Protein AF-A0A2Z6S0E4-F1 (afdb_monomer)

Mean predicted aligned error: 15.18 Å

pLDDT: mean 71.6, std 16.09, range [40.25, 93.5]

Secondary structure (DSSP, 8-state):
------S-GGG-----------HHHHHTEEEEEEE--TTTS--SSPEEEEEE-HHHHS--TT--------------GGG-------

Foldseek 3Di:
DDDDDDPDPVPPPPPPDDDDDDPQFVVQWPDKDWADPPPVDPDPGTDIDTDGNVVSVDPDPVPPPPPPPPPDDDDDPVPPPDPDDD

Radius of gyration: 19.68 Å; Cα contacts (8 Å, |Δi|>4): 48; chains: 1; bounding box: 56×43×39 Å

Structure (mmCIF, N/CA/C/O backbone):
data_AF-A0A2Z6S0E4-F1
#
_entry.id   AF-A0A2Z6S0E4-F1
#
loop_
_atom_site.group_PDB
_atom_site.id
_atom_site.type_symbol
_atom_site.label_atom_id
_atom_site.label_alt_id
_atom_site.label_comp_id
_atom_site.label_asym_id
_atom_site.label_entity_id
_atom_site.label_seq_id
_atom_site.pdbx_PDB_ins_code
_atom_site.Cartn_x
_atom_site.Cartn_y
_atom_site.Cartn_z
_atom_site.occupancy
_atom_site.B_iso_or_equiv
_atom_site.auth_seq_id
_atom_site.auth_comp_id
_atom_site.auth_asym_id
_atom_site.auth_atom_id
_atom_site.pdbx_PDB_model_num
ATOM 1 N N . MET A 1 1 ? 1.348 -6.525 7.956 1.00 49.03 1 MET A N 1
ATOM 2 C CA . MET A 1 1 ? 2.403 -5.834 7.181 1.00 49.03 1 MET A CA 1
ATOM 3 C C . MET A 1 1 ? 3.240 -6.889 6.465 1.00 49.03 1 MET A C 1
ATOM 5 O O . MET A 1 1 ? 4.000 -7.586 7.120 1.00 49.03 1 MET A O 1
ATOM 9 N N . TYR A 1 2 ? 3.028 -7.096 5.160 1.00 43.00 2 TYR A N 1
ATOM 10 C CA . TYR A 1 2 ? 3.745 -8.123 4.392 1.00 43.00 2 TYR A CA 1
ATOM 11 C C . TYR A 1 2 ? 5.131 -7.602 3.976 1.00 43.00 2 TYR A C 1
ATOM 13 O O . TYR A 1 2 ? 5.279 -6.724 3.117 1.00 43.00 2 TYR A O 1
ATOM 21 N N . THR A 1 3 ? 6.174 -8.130 4.604 1.00 47.69 3 THR A N 1
ATOM 22 C CA . THR A 1 3 ? 7.559 -7.994 4.149 1.00 47.69 3 THR A CA 1
ATOM 23 C C . THR A 1 3 ? 7.815 -9.073 3.103 1.00 47.69 3 THR A C 1
ATOM 25 O O . THR A 1 3 ? 8.116 -10.214 3.426 1.00 47.69 3 THR A O 1
ATOM 28 N N . TYR A 1 4 ? 7.647 -8.724 1.826 1.00 51.66 4 TYR A N 1
ATOM 29 C CA . TYR A 1 4 ? 8.131 -9.557 0.727 1.00 51.66 4 TYR A CA 1
ATOM 30 C C . TYR A 1 4 ? 9.662 -9.628 0.795 1.00 51.66 4 TYR A C 1
ATOM 32 O O . TYR A 1 4 ? 10.328 -8.599 0.668 1.00 51.66 4 TYR A O 1
ATOM 40 N N . ILE A 1 5 ? 10.191 -10.829 1.026 1.00 53.50 5 ILE A N 1
ATOM 41 C CA . ILE A 1 5 ? 11.622 -11.138 0.987 1.00 53.50 5 ILE A CA 1
ATOM 42 C C . ILE A 1 5 ? 11.863 -11.879 -0.334 1.00 53.50 5 ILE A C 1
ATOM 44 O O . ILE A 1 5 ? 11.333 -12.980 -0.500 1.00 53.50 5 ILE A O 1
ATOM 48 N N . PRO A 1 6 ? 12.586 -11.292 -1.303 1.00 44.47 6 PRO A N 1
ATOM 49 C CA . PRO A 1 6 ? 12.820 -11.948 -2.582 1.00 44.47 6 PRO A CA 1
ATOM 50 C C . PRO A 1 6 ? 13.742 -13.158 -2.404 1.00 44.47 6 PRO A C 1
ATOM 52 O O . PRO A 1 6 ? 14.748 -13.096 -1.702 1.00 44.47 6 PRO A O 1
ATOM 55 N N . SER A 1 7 ? 13.407 -14.254 -3.080 1.00 49.53 7 SER A N 1
ATOM 56 C CA . SER A 1 7 ? 14.175 -15.504 -3.089 1.00 49.53 7 SER A CA 1
ATOM 57 C C . SER A 1 7 ? 15.365 -15.500 -4.060 1.00 49.53 7 SER A C 1
ATOM 59 O O . SER A 1 7 ? 16.139 -16.451 -4.052 1.00 49.53 7 SER A O 1
ATOM 61 N N . ASN A 1 8 ? 15.526 -14.453 -4.883 1.00 48.03 8 ASN A N 1
ATOM 62 C CA . ASN A 1 8 ? 16.556 -14.360 -5.924 1.00 48.03 8 ASN A CA 1
ATOM 63 C C . ASN A 1 8 ? 17.316 -13.026 -5.850 1.00 48.03 8 ASN A C 1
ATOM 65 O O . ASN A 1 8 ? 16.707 -11.958 -5.941 1.00 48.03 8 ASN A O 1
ATOM 69 N N . SER A 1 9 ? 18.645 -13.091 -5.729 1.00 55.78 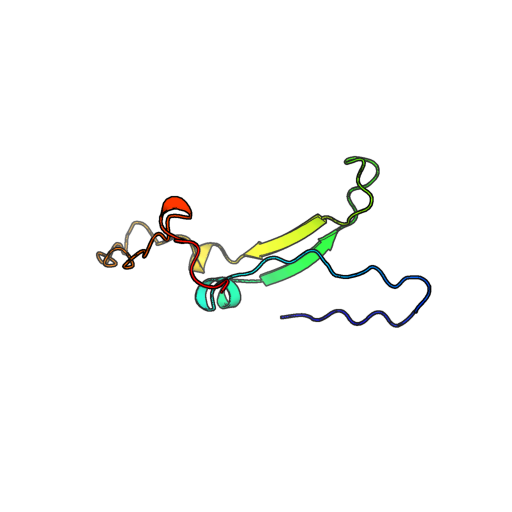9 SER A N 1
ATOM 70 C CA . SER A 1 9 ? 19.533 -11.926 -5.583 1.00 55.78 9 SER A CA 1
ATOM 71 C C . SER A 1 9 ? 19.645 -11.072 -6.850 1.00 55.78 9 SER A C 1
ATOM 73 O O . SER A 1 9 ? 19.779 -9.860 -6.743 1.00 55.78 9 SER A O 1
ATOM 75 N N . ASP A 1 10 ? 19.504 -11.666 -8.038 1.00 52.47 10 ASP A N 1
ATOM 76 C CA . ASP A 1 10 ? 19.590 -10.950 -9.328 1.00 52.47 10 ASP A CA 1
ATOM 77 C C . ASP A 1 10 ? 18.307 -10.167 -9.676 1.00 52.47 10 ASP A C 1
ATOM 79 O O . ASP A 1 10 ? 18.251 -9.382 -10.624 1.00 52.47 10 ASP A O 1
ATOM 83 N N . HIS A 1 11 ? 17.258 -10.353 -8.874 1.00 52.47 11 HIS A N 1
ATOM 84 C CA . HIS A 1 11 ? 16.042 -9.545 -8.861 1.00 52.47 11 HIS A CA 1
ATOM 85 C C . HIS A 1 11 ? 15.861 -8.894 -7.495 1.00 52.47 11 HIS A C 1
ATOM 87 O O . HIS A 1 11 ? 14.732 -8.792 -7.007 1.00 52.47 11 HIS A O 1
ATOM 93 N N . SER A 1 12 ? 16.959 -8.453 -6.866 1.00 51.53 12 SER A N 1
ATOM 94 C CA . SER A 1 12 ? 16.911 -7.594 -5.685 1.00 51.53 12 SER A CA 1
ATOM 95 C C . SER A 1 12 ? 16.288 -6.246 -6.069 1.00 51.53 12 SER A C 1
ATOM 97 O O . SER A 1 12 ? 16.951 -5.220 -6.207 1.00 51.53 12 SER A O 1
ATOM 99 N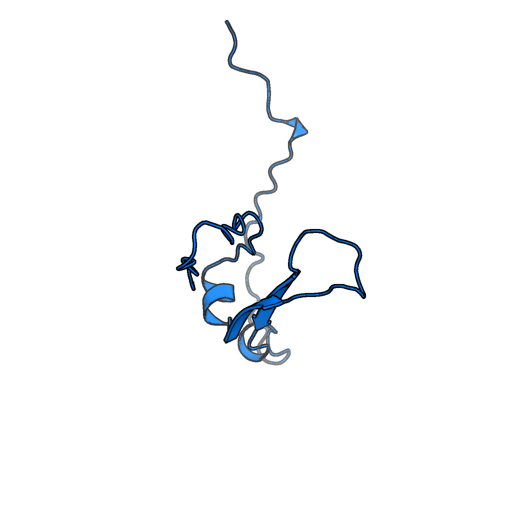 N . HIS A 1 13 ? 14.983 -6.245 -6.321 1.00 59.78 13 HIS A N 1
ATOM 100 C CA . HIS A 1 13 ? 14.184 -5.046 -6.393 1.00 59.78 13 HIS A CA 1
ATOM 101 C C . HIS A 1 13 ? 14.277 -4.430 -5.007 1.00 59.78 13 HIS A C 1
ATOM 103 O O . HIS A 1 13 ? 13.699 -4.941 -4.046 1.00 59.78 13 HIS A O 1
A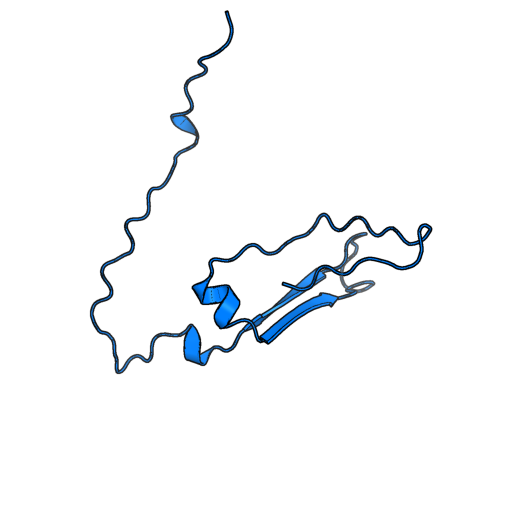TOM 109 N N . ASN A 1 14 ? 15.087 -3.380 -4.901 1.00 66.44 14 ASN A N 1
ATOM 110 C CA . ASN A 1 14 ? 15.240 -2.643 -3.666 1.00 66.44 14 ASN A CA 1
ATOM 111 C C . ASN A 1 14 ? 13.852 -2.128 -3.285 1.00 66.44 14 ASN A C 1
ATOM 113 O O . ASN A 1 14 ? 13.277 -1.294 -3.983 1.00 66.44 14 ASN A O 1
ATOM 117 N N . LYS A 1 15 ? 13.281 -2.667 -2.206 1.00 74.69 15 LYS A N 1
ATOM 118 C CA . LYS A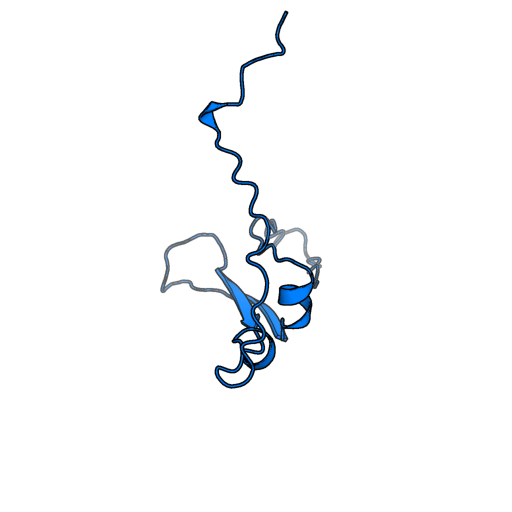 1 15 ? 12.018 -2.178 -1.662 1.00 74.69 15 LYS A CA 1
ATOM 119 C C . LYS A 1 15 ? 12.313 -0.842 -0.986 1.00 74.69 15 LYS A C 1
ATOM 121 O O . LYS A 1 15 ? 12.705 -0.807 0.176 1.00 74.69 15 LYS A O 1
ATOM 126 N N . ILE A 1 16 ? 12.212 0.237 -1.752 1.00 84.06 16 ILE A N 1
ATOM 127 C CA . ILE A 1 16 ? 12.464 1.611 -1.286 1.00 84.06 16 ILE A CA 1
ATOM 128 C C . ILE A 1 16 ? 11.186 2.442 -1.218 1.00 84.06 16 ILE A C 1
ATOM 130 O O . ILE A 1 16 ? 11.146 3.446 -0.516 1.00 84.06 16 ILE A O 1
ATOM 134 N N . ASP A 1 17 ? 10.128 1.975 -1.874 1.00 85.75 17 ASP A N 1
ATOM 135 C CA . ASP A 1 17 ? 8.816 2.601 -1.858 1.00 85.75 17 ASP A CA 1
ATOM 136 C C . ASP A 1 17 ? 7.947 1.958 -0.765 1.00 85.75 17 ASP A C 1
ATOM 138 O O . ASP A 1 17 ? 7.884 0.729 -0.630 1.00 85.75 17 ASP A O 1
ATOM 142 N N . TYR A 1 18 ? 7.273 2.787 0.034 1.00 88.06 18 TYR A N 1
ATOM 143 C CA . TYR A 1 18 ? 6.420 2.349 1.140 1.00 88.06 18 TYR A CA 1
ATOM 144 C C . TYR A 1 18 ? 5.210 3.269 1.290 1.00 88.06 18 TYR A C 1
ATOM 146 O 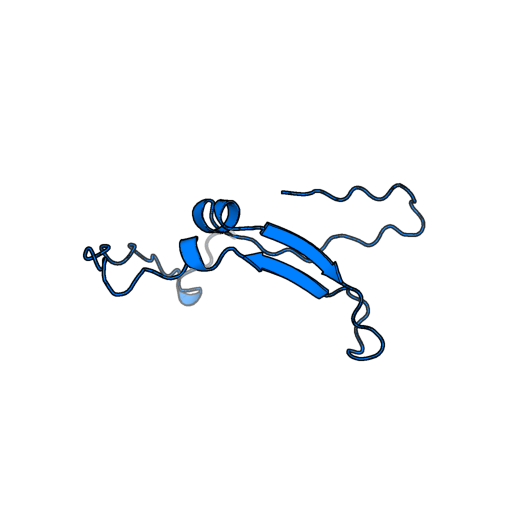O . TYR A 1 18 ? 5.299 4.471 1.059 1.00 88.06 18 TYR A O 1
ATOM 154 N N . ILE A 1 19 ? 4.095 2.707 1.757 1.00 88.19 19 ILE A N 1
ATOM 155 C CA . ILE A 1 19 ? 2.957 3.476 2.267 1.00 88.19 19 ILE A CA 1
ATOM 156 C C . ILE A 1 19 ? 2.945 3.293 3.783 1.00 88.19 19 ILE A C 1
ATOM 158 O O . ILE A 1 19 ? 2.772 2.176 4.272 1.00 88.19 19 ILE A O 1
ATOM 162 N N . TRP A 1 20 ? 3.176 4.372 4.528 1.00 90.62 20 TRP A N 1
ATOM 163 C CA . TRP A 1 20 ? 3.081 4.368 5.988 1.00 90.62 20 TRP A CA 1
ATOM 164 C C . TRP A 1 20 ? 1.699 4.843 6.415 1.00 90.62 20 TRP A C 1
ATOM 166 O O . TRP A 1 20 ? 1.164 5.810 5.876 1.00 90.62 20 TRP A O 1
ATOM 176 N N . CYS A 1 21 ? 1.118 4.155 7.390 1.00 83.81 21 CYS A N 1
ATOM 177 C CA . CYS A 1 21 ? -0.201 4.464 7.914 1.00 83.81 21 CYS A CA 1
ATOM 178 C C . CYS A 1 21 ? -0.230 4.288 9.432 1.00 83.81 21 CYS A C 1
ATOM 180 O O . CYS A 1 21 ? 0.616 3.601 10.007 1.00 83.81 21 CYS A O 1
A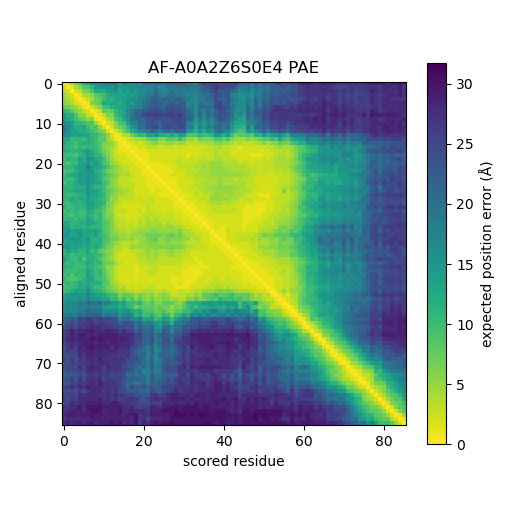TOM 182 N N . ASN A 1 22 ? -1.192 4.942 10.086 1.00 85.19 22 ASN A N 1
ATOM 183 C CA . ASN A 1 22 ? -1.445 4.705 11.501 1.00 85.19 22 ASN A CA 1
ATOM 184 C C . ASN A 1 22 ? -2.101 3.328 11.705 1.00 85.19 22 ASN A C 1
ATOM 186 O O . ASN A 1 22 ? -2.575 2.697 10.759 1.00 85.19 22 ASN A O 1
ATOM 190 N N . ILE A 1 23 ? -2.137 2.872 12.959 1.00 84.88 23 ILE A N 1
ATOM 191 C CA . ILE A 1 23 ? -2.687 1.556 13.296 1.00 84.88 23 ILE A CA 1
ATOM 192 C C . ILE A 1 23 ? -4.153 1.415 12.867 1.00 84.88 23 ILE A C 1
ATOM 194 O O . ILE A 1 23 ? -4.524 0.376 12.334 1.00 84.88 23 ILE A O 1
ATOM 198 N N . ASP A 1 24 ? -4.954 2.472 13.013 1.00 82.62 24 ASP A N 1
ATOM 199 C CA . ASP A 1 24 ? -6.374 2.456 12.653 1.00 82.62 24 ASP A CA 1
ATOM 200 C C . ASP A 1 24 ? -6.568 2.179 11.156 1.00 82.62 24 ASP A C 1
ATOM 202 O O . ASP A 1 24 ? -7.344 1.308 10.776 1.00 82.62 24 ASP A O 1
ATOM 206 N N . LEU A 1 25 ? -5.803 2.856 10.296 1.00 84.56 25 LEU A N 1
ATOM 207 C CA . LEU A 1 25 ? -5.859 2.648 8.850 1.00 84.56 25 LEU A CA 1
ATOM 208 C C . LEU A 1 25 ? -5.260 1.293 8.442 1.00 84.56 25 LEU A C 1
ATOM 210 O O . LEU A 1 25 ? -5.724 0.670 7.485 1.00 84.56 25 LEU A O 1
ATOM 214 N N . MET A 1 26 ? -4.258 0.809 9.183 1.00 86.88 26 MET A N 1
ATOM 215 C CA . MET A 1 26 ? -3.709 -0.533 8.988 1.00 86.88 26 MET A CA 1
ATOM 216 C C . MET A 1 26 ? -4.763 -1.616 9.260 1.00 86.88 26 MET A C 1
ATOM 218 O O . MET A 1 26 ? -4.808 -2.602 8.530 1.00 86.88 26 MET A O 1
ATOM 222 N N . LEU A 1 27 ? -5.621 -1.441 10.271 1.00 87.00 27 LEU A N 1
ATOM 223 C CA . LEU A 1 27 ? -6.701 -2.388 10.577 1.00 87.00 27 LEU A CA 1
ATOM 224 C C . LEU A 1 27 ? -7.767 -2.427 9.477 1.00 87.00 27 LEU A C 1
ATOM 226 O O . LEU A 1 27 ? -8.284 -3.496 9.174 1.00 87.00 27 LEU A O 1
ATOM 230 N N . SER A 1 28 ? -8.029 -1.294 8.826 1.00 88.25 28 SER A N 1
ATOM 231 C CA . SER A 1 28 ? -8.924 -1.212 7.665 1.00 88.25 28 SER A CA 1
ATOM 232 C C . SER A 1 28 ? -8.269 -1.656 6.350 1.00 88.25 28 SER A C 1
ATOM 234 O O . SER A 1 28 ? -8.884 -1.552 5.289 1.00 88.25 28 SER A O 1
ATOM 236 N N . THR A 1 29 ? -7.014 -2.112 6.366 1.00 90.12 29 THR A N 1
ATOM 237 C CA . THR A 1 29 ? -6.310 -2.535 5.151 1.00 90.12 29 THR A CA 1
ATOM 238 C C . THR A 1 29 ? -6.716 -3.947 4.750 1.00 90.12 29 THR A C 1
ATOM 240 O O . THR A 1 29 ? -6.486 -4.903 5.485 1.00 90.12 29 THR A O 1
ATOM 243 N N . MET A 1 30 ? -7.251 -4.088 3.538 1.00 90.88 30 MET A N 1
ATOM 244 C CA . MET A 1 30 ? -7.522 -5.390 2.929 1.00 90.88 30 MET A CA 1
ATOM 245 C C . MET A 1 30 ? -6.251 -6.015 2.348 1.00 90.88 30 MET A C 1
ATOM 247 O O . MET A 1 30 ? -5.981 -7.193 2.556 1.00 90.88 30 MET A O 1
ATOM 251 N N . ASP A 1 31 ? -5.490 -5.233 1.580 1.00 92.38 31 ASP A N 1
ATOM 252 C CA . ASP A 1 31 ? -4.304 -5.709 0.866 1.00 92.38 31 ASP A CA 1
ATOM 253 C C . ASP A 1 31 ? -3.363 -4.543 0.540 1.00 92.38 31 ASP A C 1
ATOM 255 O O . ASP A 1 31 ? -3.798 -3.401 0.372 1.00 92.38 31 ASP A O 1
ATOM 259 N N . SER A 1 32 ? -2.072 -4.834 0.408 1.00 91.75 32 SER A N 1
ATOM 260 C CA . SER A 1 32 ? -1.103 -3.910 -0.174 1.00 91.75 32 SER A CA 1
ATOM 261 C C . SER A 1 32 ? -0.047 -4.673 -0.951 1.00 91.75 32 SER A C 1
ATOM 263 O O . SER A 1 32 ? 0.630 -5.552 -0.412 1.00 91.75 32 SER A O 1
ATOM 265 N N . LYS A 1 33 ? 0.118 -4.310 -2.223 1.00 89.62 33 LYS A N 1
ATOM 266 C CA . LYS A 1 33 ? 1.010 -5.022 -3.137 1.00 89.62 33 LYS A CA 1
ATOM 267 C C . LYS A 1 33 ? 1.646 -4.104 -4.174 1.00 89.62 33 LYS A C 1
ATOM 269 O O . LYS A 1 33 ? 1.030 -3.109 -4.574 1.00 89.62 33 LYS A O 1
ATOM 274 N N . PRO A 1 34 ? 2.856 -4.446 -4.642 1.00 89.44 34 PRO A N 1
ATOM 275 C CA . PRO A 1 34 ? 3.425 -3.830 -5.825 1.00 89.44 34 PRO A CA 1
ATOM 276 C C . PRO A 1 34 ? 2.646 -4.262 -7.079 1.00 89.44 34 PRO A C 1
ATOM 278 O O . PRO A 1 34 ? 2.219 -5.410 -7.195 1.00 89.44 34 PRO A O 1
ATOM 281 N N . GLN A 1 35 ? 2.498 -3.347 -8.027 1.00 89.06 35 GLN A N 1
ATOM 282 C CA . GLN A 1 35 ? 1.844 -3.527 -9.313 1.00 89.06 35 GLN A CA 1
ATOM 283 C C . GLN A 1 35 ? 2.748 -2.970 -10.416 1.00 89.06 35 GLN A C 1
ATOM 285 O O . GLN A 1 35 ? 3.199 -1.822 -10.354 1.00 89.06 35 GLN A O 1
ATOM 290 N N . ASP A 1 36 ? 3.001 -3.785 -11.437 1.00 90.06 36 ASP A N 1
ATOM 291 C CA . ASP A 1 36 ? 3.686 -3.337 -12.645 1.00 90.06 36 ASP A CA 1
ATOM 292 C C . ASP A 1 36 ? 2.754 -2.434 -13.463 1.00 90.06 36 ASP A C 1
ATOM 294 O O . ASP A 1 36 ? 1.612 -2.785 -13.758 1.00 90.06 36 ASP A O 1
ATOM 298 N N . VAL A 1 37 ? 3.247 -1.243 -13.803 1.00 86.44 37 VAL A N 1
ATOM 299 C CA . VAL A 1 37 ? 2.494 -0.207 -14.538 1.00 86.44 37 VAL A CA 1
ATOM 300 C C . VAL A 1 37 ? 3.125 0.143 -15.880 1.00 86.44 37 VAL A C 1
ATOM 302 O O . VAL A 1 37 ? 2.611 0.979 -16.622 1.00 86.44 37 VAL A O 1
ATOM 305 N N . GLN A 1 38 ? 4.240 -0.498 -16.219 1.00 83.19 38 GLN A N 1
ATOM 306 C CA . GLN A 1 38 ? 4.793 -0.408 -17.558 1.00 83.19 38 GLN A CA 1
ATOM 307 C C . GLN A 1 38 ? 3.940 -1.222 -18.543 1.00 83.19 38 GLN A C 1
ATOM 309 O O . GLN A 1 38 ? 3.417 -2.275 -18.180 1.00 83.19 38 GLN A O 1
ATOM 314 N N . PRO A 1 39 ? 3.797 -0.759 -19.796 1.00 88.50 39 PRO A N 1
ATOM 315 C CA . PRO A 1 39 ? 4.431 0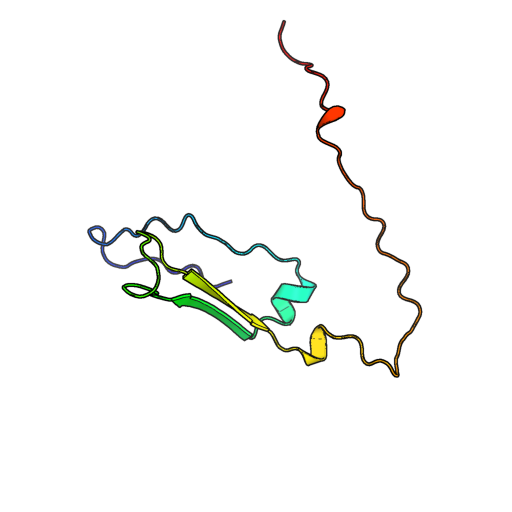.428 -20.382 1.00 88.50 39 PRO A CA 1
ATOM 316 C C . PRO A 1 39 ? 3.632 1.731 -20.193 1.00 88.50 39 PRO A C 1
ATOM 318 O O . PRO A 1 39 ? 4.056 2.773 -20.686 1.00 88.50 39 PRO A O 1
ATOM 321 N N . VAL A 1 40 ? 2.481 1.683 -19.512 1.00 93.44 40 VAL A N 1
ATOM 322 C CA . VAL A 1 40 ? 1.546 2.816 -19.372 1.00 93.44 40 VAL A CA 1
ATOM 323 C C . VAL A 1 40 ? 2.220 4.017 -18.709 1.00 93.44 40 VAL A C 1
ATOM 325 O O . VAL A 1 40 ? 2.056 5.149 -19.160 1.00 93.44 40 VAL A O 1
ATOM 328 N N . ILE A 1 41 ? 3.020 3.765 -17.672 1.00 87.06 41 ILE A N 1
ATOM 329 C CA . ILE A 1 41 ? 3.811 4.781 -16.977 1.00 87.06 41 ILE A CA 1
ATOM 330 C C . ILE A 1 41 ? 5.292 4.462 -17.181 1.00 87.06 41 ILE A C 1
ATOM 332 O O . ILE A 1 41 ? 5.772 3.399 -16.787 1.00 87.06 41 ILE A O 1
ATOM 336 N N . LYS A 1 42 ? 6.037 5.394 -17.785 1.00 90.38 42 LYS A N 1
ATOM 337 C CA . LYS A 1 42 ? 7.484 5.260 -18.014 1.00 90.38 42 LYS A CA 1
ATOM 338 C C . LYS A 1 42 ? 8.267 5.519 -16.723 1.00 90.38 42 LYS A C 1
ATOM 340 O O . LYS A 1 42 ? 8.796 6.605 -16.520 1.00 90.38 42 LYS A O 1
ATOM 345 N N . THR A 1 43 ? 8.329 4.517 -15.855 1.00 85.12 43 THR A N 1
ATOM 346 C CA . THR A 1 43 ? 9.109 4.524 -14.607 1.00 85.12 43 THR A CA 1
ATOM 347 C C . THR A 1 43 ? 9.864 3.208 -14.447 1.00 85.12 43 THR A C 1
ATOM 349 O O . THR A 1 43 ? 9.395 2.180 -14.922 1.00 85.12 43 THR A O 1
ATOM 352 N N . ASN A 1 44 ? 11.019 3.218 -13.787 1.00 83.69 44 ASN A N 1
ATOM 353 C CA . ASN A 1 44 ? 11.752 2.013 -13.380 1.00 83.69 44 ASN A CA 1
ATOM 354 C C . ASN A 1 44 ? 11.288 1.454 -12.016 1.00 83.69 44 ASN A C 1
ATOM 356 O O . ASN A 1 44 ? 11.864 0.480 -11.540 1.00 83.69 44 ASN A O 1
ATOM 360 N N . HIS A 1 45 ? 10.253 2.043 -11.406 1.00 84.25 45 HIS A N 1
ATOM 361 C CA . HIS A 1 45 ? 9.633 1.577 -10.161 1.00 84.25 45 HIS A CA 1
ATOM 362 C C . HIS A 1 45 ? 8.299 0.859 -10.412 1.00 84.25 45 HIS A C 1
ATOM 364 O O . HIS A 1 45 ? 7.605 1.117 -11.397 1.00 84.25 45 HIS A O 1
ATOM 370 N N . ARG A 1 46 ? 7.897 -0.002 -9.470 1.00 86.50 46 ARG A N 1
ATOM 371 C CA . ARG A 1 46 ? 6.530 -0.541 -9.405 1.00 86.50 46 ARG A CA 1
ATOM 372 C C . ARG A 1 46 ? 5.628 0.408 -8.627 1.00 86.50 46 ARG A C 1
ATOM 374 O O . ARG A 1 46 ? 6.056 1.017 -7.653 1.00 86.50 46 ARG A O 1
ATOM 381 N N . MET A 1 47 ? 4.363 0.491 -9.015 1.00 90.12 47 MET A N 1
ATOM 382 C CA . MET A 1 47 ? 3.359 1.199 -8.223 1.00 90.12 47 MET A CA 1
ATOM 383 C C . MET A 1 47 ? 3.019 0.374 -6.983 1.00 90.12 47 MET A C 1
ATOM 385 O O . MET A 1 47 ? 2.830 -0.831 -7.094 1.00 90.12 47 MET A O 1
ATOM 389 N N . ILE A 1 48 ? 2.900 0.988 -5.808 1.00 91.81 48 ILE A N 1
ATOM 390 C CA . ILE A 1 48 ? 2.364 0.304 -4.624 1.00 91.81 48 ILE A CA 1
ATOM 391 C C . ILE A 1 48 ? 0.890 0.648 -4.490 1.00 91.81 48 ILE A C 1
ATOM 393 O O . ILE A 1 48 ? 0.511 1.816 -4.503 1.00 91.81 48 ILE A O 1
ATOM 397 N N . THR A 1 49 ? 0.068 -0.384 -4.347 1.00 93.50 49 THR A N 1
ATOM 398 C CA . THR A 1 49 ? -1.370 -0.253 -4.112 1.00 93.50 49 THR A CA 1
ATOM 399 C C . THR A 1 49 ? -1.699 -0.525 -2.648 1.00 93.50 49 THR A C 1
ATOM 40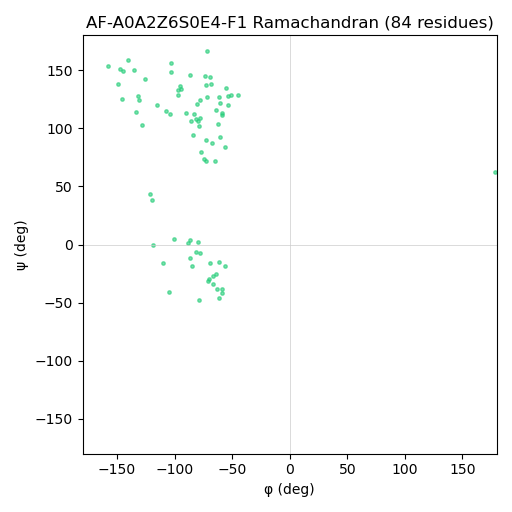1 O O . THR A 1 49 ? -1.013 -1.307 -1.982 1.00 93.50 49 THR A O 1
ATOM 404 N N . LEU A 1 50 ? -2.742 0.135 -2.144 1.00 92.31 50 LEU A N 1
ATOM 405 C CA . LEU A 1 50 ? -3.317 -0.084 -0.820 1.00 92.31 50 LEU A CA 1
ATOM 406 C C . LEU A 1 50 ? -4.836 -0.157 -0.971 1.00 92.31 50 LEU A C 1
ATOM 408 O O . LEU A 1 50 ? -5.473 0.834 -1.326 1.00 92.31 50 LEU A O 1
ATOM 412 N N . ASN A 1 51 ? -5.400 -1.329 -0.707 1.00 92.50 51 ASN A N 1
ATOM 413 C CA . ASN A 1 51 ? -6.836 -1.562 -0.729 1.00 92.50 51 ASN A CA 1
ATOM 414 C C . ASN A 1 51 ? -7.383 -1.455 0.690 1.00 92.50 51 ASN A C 1
ATOM 416 O O . ASN A 1 51 ? -6.837 -2.052 1.619 1.00 92.50 51 ASN A O 1
ATOM 420 N N . LEU A 1 52 ? -8.473 -0.712 0.844 1.00 90.06 52 LEU A N 1
ATOM 421 C CA . LEU A 1 52 ? -9.033 -0.344 2.136 1.00 90.06 52 LEU A CA 1
ATOM 422 C C . LEU A 1 52 ? -10.509 -0.739 2.227 1.00 90.06 52 LEU A C 1
ATOM 424 O O . LEU A 1 52 ? -11.256 -0.591 1.257 1.00 90.06 52 LEU A O 1
ATOM 428 N N . PHE A 1 53 ? -10.935 -1.185 3.407 1.00 87.44 53 PHE A N 1
ATOM 429 C CA . PHE A 1 53 ? -12.339 -1.384 3.745 1.00 87.44 53 PHE A CA 1
ATOM 430 C C . PHE A 1 53 ? -12.966 -0.023 4.072 1.00 87.44 53 PHE A C 1
ATOM 432 O O . PHE A 1 53 ? -12.728 0.557 5.129 1.00 87.44 53 PHE A O 1
ATOM 439 N N . MET A 1 54 ? -13.725 0.536 3.128 1.00 79.31 54 MET A N 1
ATOM 440 C CA . MET A 1 54 ? -14.214 1.919 3.233 1.00 79.31 54 MET A CA 1
ATOM 441 C C . MET A 1 54 ? -15.219 2.127 4.369 1.00 79.31 54 MET A C 1
ATOM 443 O O . MET A 1 54 ? -15.269 3.229 4.916 1.00 79.31 54 MET A O 1
ATOM 447 N N . ASP A 1 55 ? -15.961 1.089 4.759 1.00 77.38 55 ASP A N 1
ATOM 448 C CA . ASP A 1 55 ? -16.942 1.167 5.851 1.00 77.38 55 ASP A CA 1
ATOM 449 C C . ASP A 1 55 ? -16.291 1.462 7.214 1.00 77.38 55 ASP A C 1
ATOM 451 O O . ASP A 1 55 ? -16.920 2.079 8.073 1.00 77.38 55 ASP A O 1
ATOM 455 N N . ASP A 1 56 ? -15.015 1.105 7.389 1.00 68.81 56 ASP A N 1
ATOM 456 C CA . ASP A 1 56 ? -14.258 1.368 8.620 1.00 68.81 56 ASP A CA 1
ATOM 457 C C . ASP A 1 56 ? -13.630 2.774 8.642 1.00 68.81 56 ASP A C 1
ATOM 459 O O . ASP A 1 56 ? -13.249 3.288 9.696 1.00 68.81 56 ASP A O 1
ATOM 463 N N . ILE A 1 57 ? -13.510 3.410 7.473 1.00 71.31 57 ILE A N 1
ATOM 464 C CA . ILE A 1 57 ? -12.769 4.666 7.287 1.00 71.31 57 ILE A CA 1
ATOM 465 C C . ILE A 1 57 ? -13.716 5.847 7.131 1.00 71.31 57 ILE A C 1
ATOM 467 O O . ILE A 1 57 ? -13.458 6.931 7.662 1.00 71.31 57 ILE A O 1
ATOM 471 N N . VAL A 1 58 ? -14.802 5.666 6.381 1.00 69.62 58 VAL A N 1
ATOM 472 C CA . VAL A 1 58 ? -15.773 6.726 6.137 1.00 69.62 58 VAL A CA 1
ATOM 473 C C . VAL A 1 58 ? -16.728 6.776 7.327 1.00 69.62 58 VAL A C 1
ATOM 475 O O . VAL A 1 58 ? -17.519 5.852 7.515 1.00 69.62 58 VAL A O 1
ATOM 478 N N . PRO A 1 59 ? -16.713 7.850 8.139 1.00 61.53 59 PRO A N 1
ATOM 479 C CA . PRO A 1 59 ? -17.661 7.971 9.230 1.00 61.53 59 PRO A CA 1
ATOM 480 C C . PRO A 1 59 ? -19.076 7.979 8.654 1.00 61.53 59 PRO A C 1
ATOM 482 O O . PRO A 1 59 ? -19.428 8.829 7.830 1.00 61.53 59 PRO A O 1
ATOM 485 N N . ASN A 1 60 ? -19.894 7.024 9.094 1.00 59.50 60 ASN A N 1
ATOM 486 C CA . ASN A 1 60 ? -21.309 6.994 8.769 1.00 59.50 60 ASN A CA 1
ATOM 487 C C . ASN A 1 60 ? -21.921 8.351 9.163 1.00 59.50 60 ASN A C 1
ATOM 489 O O . ASN A 1 60 ? -21.870 8.740 10.332 1.00 59.50 60 ASN A O 1
ATOM 493 N N . LYS A 1 61 ? -22.494 9.078 8.193 1.00 58.75 61 LYS A N 1
ATOM 494 C CA . LYS A 1 61 ? -23.072 10.423 8.395 1.00 58.75 61 LYS A CA 1
ATOM 495 C C . LYS A 1 61 ? -24.148 10.455 9.490 1.00 58.75 61 LYS A C 1
ATOM 497 O O . LYS A 1 61 ? -24.423 11.519 10.033 1.00 58.75 61 LYS A O 1
ATOM 502 N N . ASN A 1 62 ? -24.707 9.298 9.844 1.00 57.41 62 ASN A N 1
ATOM 503 C CA . ASN A 1 62 ? -25.723 9.152 10.883 1.00 57.41 62 ASN A CA 1
ATOM 504 C C . ASN A 1 62 ? -25.139 8.979 12.303 1.00 57.41 62 ASN A C 1
ATOM 506 O O . ASN A 1 62 ? -25.878 9.102 13.271 1.00 57.41 62 ASN A O 1
ATOM 510 N N . ASN A 1 63 ? -23.828 8.734 12.438 1.00 50.00 63 ASN A N 1
ATOM 511 C CA . ASN A 1 63 ? -23.111 8.538 13.707 1.00 50.00 63 ASN A CA 1
ATOM 512 C C . ASN A 1 63 ? -21.988 9.572 13.887 1.00 50.00 63 ASN A C 1
ATOM 514 O O . ASN A 1 63 ? -20.882 9.250 14.324 1.00 50.00 63 ASN A O 1
ATOM 518 N N . ILE A 1 64 ? -22.266 10.842 13.576 1.00 55.31 64 ILE A N 1
ATOM 519 C CA . ILE A 1 64 ? -21.375 11.954 13.929 1.00 55.31 64 ILE A CA 1
ATOM 520 C C . ILE A 1 64 ? -21.489 12.187 15.444 1.00 55.31 64 ILE A C 1
ATOM 522 O O . ILE A 1 64 ? -22.054 13.174 15.913 1.00 55.31 64 ILE A O 1
ATOM 526 N N . GLN A 1 65 ? -20.936 11.276 16.248 1.00 56.75 65 GLN A N 1
ATOM 527 C CA . GLN A 1 65 ? -20.385 11.717 17.520 1.00 56.75 65 GLN A CA 1
ATOM 528 C C . GLN A 1 65 ? -19.279 12.702 17.163 1.00 56.75 65 GLN A C 1
ATOM 530 O O . GLN A 1 65 ? -18.433 12.403 16.320 1.00 56.75 65 GLN A O 1
ATOM 535 N N . LYS A 1 66 ? -19.337 13.900 17.750 1.00 52.75 66 LYS A N 1
ATOM 536 C CA . LYS A 1 66 ? -18.334 14.955 17.603 1.00 52.75 66 LYS A CA 1
ATOM 537 C C . LYS A 1 66 ? -16.970 14.398 18.022 1.00 52.75 66 LYS A C 1
ATOM 539 O O . LYS A 1 66 ? -16.569 14.556 19.172 1.00 52.75 66 LYS A O 1
ATOM 544 N N . ARG A 1 67 ? -16.267 13.708 17.117 1.00 56.56 67 ARG A N 1
ATOM 545 C CA . ARG A 1 67 ? -14.861 13.361 17.303 1.00 56.56 67 ARG A CA 1
ATOM 546 C C . ARG A 1 67 ? -14.161 14.698 17.478 1.00 56.56 67 ARG A C 1
ATOM 548 O O . ARG A 1 67 ? -14.180 15.527 16.568 1.00 56.56 67 ARG A O 1
ATOM 555 N N . GLN A 1 68 ? -13.643 14.925 18.684 1.00 58.78 68 GLN A N 1
ATOM 556 C CA . GLN A 1 68 ? -12.732 16.025 18.966 1.00 58.78 68 GLN A CA 1
ATOM 557 C C . GLN A 1 68 ? -11.703 16.046 17.830 1.00 58.78 68 GLN A C 1
ATOM 559 O O . GLN A 1 68 ? -11.181 14.976 17.490 1.00 58.78 68 GLN A O 1
ATOM 564 N N . PRO A 1 69 ? -11.465 17.197 17.179 1.00 58.28 69 PRO A N 1
ATOM 565 C CA . PRO A 1 69 ? -10.438 17.263 16.159 1.00 58.28 69 PRO A CA 1
ATOM 566 C C . PRO A 1 69 ? -9.142 16.750 16.797 1.00 58.28 69 PRO A C 1
ATOM 568 O O . PRO A 1 69 ? -8.806 17.197 17.897 1.00 58.28 69 PRO A O 1
ATOM 571 N N . PRO A 1 70 ? -8.450 15.776 16.179 1.00 60.69 70 PRO A N 1
ATOM 572 C CA . PRO A 1 70 ? -7.187 15.310 16.726 1.00 60.69 70 PRO A CA 1
ATOM 573 C C . PRO A 1 70 ? -6.282 16.531 16.881 1.00 60.69 70 PRO A C 1
ATOM 575 O O . PRO A 1 70 ? -6.229 17.365 15.972 1.00 60.69 70 PRO A O 1
ATOM 578 N N . SER A 1 71 ? -5.609 16.660 18.027 1.00 65.00 71 SER A N 1
ATOM 579 C CA . SER A 1 71 ? -4.603 17.697 18.238 1.00 65.00 71 SER A CA 1
ATOM 580 C C . SER A 1 71 ? -3.496 17.483 17.208 1.00 65.00 71 SER A C 1
ATOM 582 O O . SER A 1 71 ? -2.608 16.651 17.388 1.00 65.00 71 SER A O 1
ATOM 584 N N . ARG A 1 72 ? -3.605 18.151 16.060 1.00 60.91 72 ARG A N 1
ATOM 585 C CA . ARG A 1 72 ? -2.594 18.105 15.011 1.00 60.91 72 ARG A CA 1
ATOM 586 C C . ARG A 1 72 ? -1.486 19.053 15.430 1.00 60.91 72 ARG A C 1
ATOM 588 O O . ARG A 1 72 ? -1.654 20.264 15.343 1.00 60.91 72 ARG A O 1
ATOM 595 N N . THR A 1 73 ? -0.363 18.502 15.865 1.00 66.31 73 THR A N 1
ATOM 596 C CA . THR A 1 73 ? 0.877 19.270 15.945 1.00 66.31 73 THR A CA 1
ATOM 597 C C . THR A 1 73 ? 1.442 19.363 14.532 1.00 66.31 73 THR A C 1
ATOM 599 O O . THR A 1 73 ? 1.850 18.357 13.954 1.00 66.31 73 THR A O 1
ATOM 602 N N . ILE A 1 74 ? 1.390 20.558 13.945 1.00 65.25 74 ILE A N 1
ATOM 603 C CA . ILE A 1 74 ? 2.029 20.860 12.664 1.00 65.25 74 ILE A CA 1
ATOM 604 C C . ILE A 1 74 ? 3.435 21.349 12.996 1.00 65.25 74 ILE A C 1
ATOM 606 O O . ILE A 1 74 ? 3.588 22.403 13.604 1.00 65.25 74 ILE A O 1
ATOM 610 N N . TYR A 1 75 ? 4.451 20.576 12.625 1.00 60.88 75 TYR A N 1
ATOM 611 C CA . TYR A 1 75 ? 5.838 21.021 12.712 1.00 60.88 75 TYR A CA 1
ATOM 612 C C . TYR A 1 75 ? 6.167 21.791 11.430 1.00 60.88 75 TYR A C 1
ATOM 614 O O . TYR A 1 75 ? 6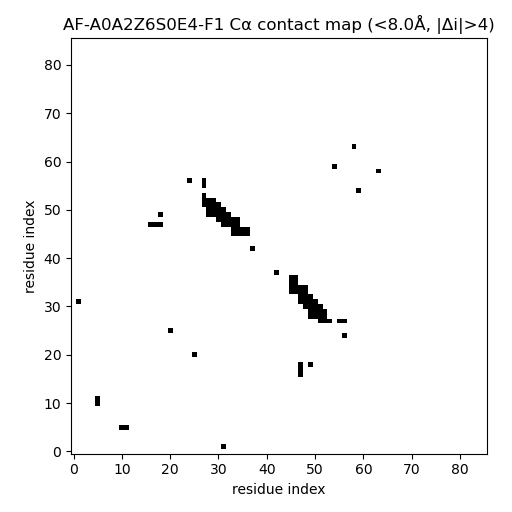.285 21.196 10.358 1.00 60.88 75 TYR A O 1
ATOM 622 N N . CYS A 1 76 ? 6.258 23.118 11.526 1.00 57.34 76 CYS A N 1
ATOM 623 C CA . CYS A 1 76 ? 6.773 23.950 10.443 1.00 57.34 76 CYS A CA 1
ATOM 624 C C . CYS A 1 76 ? 8.302 23.852 10.431 1.00 57.34 76 CYS A C 1
ATOM 626 O O . CYS A 1 76 ? 8.957 24.134 11.432 1.00 57.34 76 CYS A O 1
ATOM 628 N N . TYR A 1 77 ? 8.868 23.463 9.289 1.00 55.94 77 TYR A N 1
ATOM 629 C CA . TYR A 1 77 ? 10.318 23.331 9.095 1.00 55.94 77 TYR A CA 1
ATOM 630 C C . TYR A 1 77 ? 11.091 24.650 9.272 1.00 55.94 77 TYR A C 1
ATOM 632 O O . TYR A 1 77 ? 12.306 24.615 9.446 1.00 55.94 77 TYR A O 1
ATOM 640 N N . ASP A 1 78 ? 10.404 25.793 9.272 1.00 62.09 78 ASP A N 1
ATOM 641 C CA . ASP A 1 78 ? 11.014 27.117 9.430 1.00 62.09 78 ASP A CA 1
ATOM 642 C C . ASP A 1 78 ? 11.568 27.370 10.848 1.00 62.09 78 ASP A C 1
ATOM 644 O O . ASP A 1 78 ? 12.380 28.274 11.030 1.00 62.09 78 ASP A O 1
ATOM 648 N N . GLU A 1 79 ? 11.186 26.564 11.847 1.00 61.75 79 GLU A N 1
ATOM 649 C CA . GLU A 1 79 ? 11.648 26.707 13.240 1.00 61.75 79 GLU A CA 1
ATOM 650 C C . GLU A 1 79 ? 12.763 25.726 13.639 1.00 61.75 79 GLU A C 1
ATOM 652 O O . GLU A 1 79 ? 13.194 25.719 14.794 1.00 61.75 79 GLU A O 1
ATOM 657 N N . MET A 1 80 ? 13.284 24.919 12.705 1.00 61.22 80 MET A N 1
ATOM 658 C CA . MET A 1 80 ? 14.487 24.111 12.947 1.00 61.22 80 MET A CA 1
ATOM 659 C C . MET A 1 80 ? 15.725 25.025 12.928 1.00 61.22 80 MET A C 1
ATOM 661 O O . MET A 1 80 ? 16.500 25.069 11.972 1.00 61.22 80 MET A O 1
ATOM 665 N N . GLN A 1 81 ? 15.878 25.812 13.996 1.00 62.88 81 GLN A N 1
ATOM 666 C CA . GLN A 1 81 ? 17.097 26.553 14.295 1.00 62.88 81 GLN A CA 1
ATOM 667 C C . GLN A 1 81 ? 18.284 25.588 14.235 1.00 62.88 81 GLN A C 1
ATOM 669 O O . GLN A 1 81 ? 18.271 24.514 14.837 1.00 62.88 81 GLN A O 1
ATOM 674 N N . LYS A 1 82 ? 19.309 25.983 13.478 1.00 61.97 82 LYS A N 1
ATOM 675 C CA . LYS A 1 82 ? 20.601 25.302 13.414 1.00 61.97 82 LYS A CA 1
ATOM 676 C C . LYS A 1 82 ? 21.315 25.449 14.758 1.00 61.97 82 LYS A C 1
ATOM 678 O O . LYS A 1 82 ? 22.105 26.366 14.947 1.00 61.97 82 LYS A O 1
ATOM 683 N N . THR A 1 83 ? 21.047 24.539 15.670 1.00 61.50 83 THR A N 1
ATOM 684 C CA . THR A 1 83 ? 21.946 24.172 16.764 1.00 61.50 83 THR A CA 1
ATOM 685 C C . THR A 1 83 ? 22.024 22.654 16.645 1.00 61.50 83 THR A C 1
ATOM 687 O O . THR A 1 83 ? 21.011 21.985 16.794 1.00 61.50 83 THR A O 1
ATOM 690 N N . ASP A 1 84 ? 23.088 22.072 16.100 1.00 56.81 84 ASP A N 1
ATOM 691 C CA . ASP A 1 84 ? 24.413 22.089 16.708 1.00 56.81 84 ASP A CA 1
ATOM 692 C C . ASP A 1 84 ? 25.538 22.056 15.663 1.00 56.81 84 ASP A C 1
ATOM 694 O O . ASP A 1 84 ? 25.485 21.319 14.676 1.00 56.81 84 ASP A O 1
ATOM 698 N N . GLY A 1 85 ? 26.568 22.862 15.908 1.00 54.81 85 GLY A N 1
ATOM 699 C CA . GLY A 1 85 ? 27.784 22.928 15.108 1.00 54.81 85 GLY A CA 1
ATOM 700 C C . GLY A 1 85 ? 28.738 23.991 15.646 1.00 54.81 85 GLY A C 1
ATOM 701 O O . GLY A 1 85 ? 28.994 24.973 14.953 1.00 54.81 85 GLY A O 1
ATOM 702 N N . GLU A 1 86 ? 29.206 23.804 16.883 1.00 40.25 86 GLU A N 1
ATOM 703 C CA . GLU A 1 86 ? 30.571 24.202 17.268 1.00 40.25 86 GLU A CA 1
ATOM 704 C C . GLU A 1 86 ? 31.516 23.020 17.030 1.00 40.25 86 GLU A C 1
ATOM 706 O O . GLU A 1 86 ? 31.103 21.871 17.323 1.00 40.25 86 GLU A O 1
#

Sequence (86 aa):
MYTYIPSNSDHSHNKIDYIWCNIDLMLSTMDSKPQDVQPVIKTNHRMITLNLFMDDIVPNKNNIQKRQPPSRTIYCYDEMQKTDGE

Solvent-accessible surface area (backbone atoms only — not comparable to full-atom values): 6270 Å² total; per-residue (Å²): 135,89,80,85,76,78,94,47,80,95,64,66,71,76,85,78,81,82,86,87,74,56,70,72,59,54,71,32,46,74,48,73,47,78,40,87,47,68,82,85,46,95,60,100,66,64,46,76,48,76,42,65,46,57,81,79,69,52,78,56,84,89,67,72,66,82,71,73,77,75,87,75,84,79,83,64,76,90,70,70,68,93,76,86,86,131

Organism: NCBI:txid94130